Protein AF-A0A0C9LU60-F1 (afdb_monomer)

Mean predicted aligned error: 14.8 Å

Organism: NCBI:txid91626

Sequence (79 aa):
MSNENQDDKFVFNKHSNSPDTQPHQHRCNGHLEDVLEGLSQWPMDVSKPFGLFLSCLKSQPGQEPIRYKFTKQDEDKNQ

Foldseek 3Di:
DDDDDDDPDPPPPPPDPPPDPDDDQDPLNLLVVVLVVLCVDPPRDNPVSVVLSVVQVVDDPPPRDDHDDPDVCVVVPPD

Radius of gyration: 24.8 Å; Cα contacts (8 Å, |Δi|>4): 44; chains: 1; bounding box: 56×45×67 Å

Structure (mmCIF, N/CA/C/O backbone):
data_AF-A0A0C9LU60-F1
#
_entry.id   AF-A0A0C9LU60-F1
#
loop_
_atom_site.group_PDB
_atom_site.id
_atom_site.type_symbol
_atom_site.label_atom_id
_atom_site.label_alt_id
_atom_site.label_comp_id
_atom_site.label_asym_id
_atom_site.label_entity_id
_atom_site.label_seq_id
_atom_site.pdbx_PDB_ins_code
_atom_site.Cartn_x
_atom_site.Cartn_y
_atom_site.Cartn_z
_atom_site.occupancy
_atom_site.B_iso_or_equiv
_atom_site.auth_seq_id
_atom_site.auth_comp_id
_atom_site.auth_asym_id
_atom_site.auth_atom_id
_atom_site.pdbx_PDB_model_num
ATOM 1 N N . MET A 1 1 ? 32.898 -36.348 -49.567 1.00 38.31 1 MET A N 1
ATOM 2 C CA . MET A 1 1 ? 33.004 -34.930 -49.170 1.00 38.31 1 MET A CA 1
ATOM 3 C C . MET A 1 1 ? 32.216 -34.775 -47.886 1.00 38.31 1 MET A C 1
ATOM 5 O O . MET A 1 1 ? 31.001 -34.657 -47.938 1.00 38.31 1 MET A O 1
ATOM 9 N N . SER A 1 2 ? 32.896 -34.909 -46.752 1.00 43.72 2 SER A N 1
ATOM 10 C CA . SER A 1 2 ? 32.330 -34.632 -45.432 1.00 43.72 2 SER A CA 1
ATOM 11 C C . SER A 1 2 ? 32.559 -33.153 -45.168 1.00 43.72 2 SER A C 1
ATOM 13 O O . SER A 1 2 ? 33.710 -32.733 -45.201 1.00 43.72 2 SER A O 1
ATOM 15 N N . ASN A 1 3 ? 31.505 -32.369 -44.964 1.00 45.91 3 ASN A N 1
ATOM 16 C CA . ASN A 1 3 ? 31.652 -31.041 -44.381 1.00 45.91 3 ASN A CA 1
ATOM 17 C C . ASN A 1 3 ? 30.790 -30.982 -43.128 1.00 45.91 3 ASN A C 1
ATOM 19 O O . ASN A 1 3 ? 29.562 -31.014 -43.183 1.00 45.91 3 ASN A O 1
ATOM 23 N N . GLU A 1 4 ? 31.514 -31.011 -42.015 1.00 50.97 4 GLU A N 1
ATOM 24 C CA . GLU A 1 4 ? 31.063 -30.872 -40.645 1.00 50.97 4 GLU A CA 1
ATOM 25 C C . GLU A 1 4 ? 30.475 -29.484 -40.377 1.00 50.97 4 GLU A C 1
ATOM 27 O O . GLU A 1 4 ? 30.897 -28.477 -40.945 1.00 50.97 4 GLU A O 1
ATOM 32 N N . ASN A 1 5 ? 29.488 -29.505 -39.481 1.00 54.88 5 ASN A N 1
ATOM 33 C CA . ASN A 1 5 ? 28.981 -28.425 -38.644 1.00 54.88 5 ASN A CA 1
ATOM 34 C C . ASN A 1 5 ? 29.918 -27.214 -38.517 1.00 54.88 5 ASN A C 1
ATOM 36 O O . ASN A 1 5 ? 31.009 -27.334 -37.971 1.00 54.88 5 ASN A O 1
ATOM 40 N N . GLN A 1 6 ? 29.434 -26.038 -38.919 1.00 52.53 6 GLN A N 1
ATOM 41 C CA . GLN A 1 6 ? 29.970 -24.762 -38.454 1.00 52.53 6 GLN A CA 1
ATOM 42 C C . GLN A 1 6 ? 28.983 -24.143 -37.471 1.00 52.53 6 GLN A C 1
ATOM 44 O O . GLN A 1 6 ? 28.022 -23.482 -37.850 1.00 52.53 6 GLN A O 1
ATOM 49 N N . ASP A 1 7 ? 29.249 -24.453 -36.206 1.00 53.47 7 ASP A N 1
ATOM 50 C CA . ASP A 1 7 ? 29.209 -23.552 -35.058 1.00 53.47 7 ASP A CA 1
ATOM 51 C C . ASP A 1 7 ? 28.269 -22.338 -35.156 1.00 53.47 7 ASP A C 1
ATOM 53 O O . ASP A 1 7 ? 28.693 -21.211 -35.438 1.00 53.47 7 ASP A O 1
ATOM 57 N N . ASP A 1 8 ? 27.010 -22.542 -34.758 1.00 60.78 8 ASP A N 1
ATOM 58 C CA . ASP A 1 8 ? 26.227 -21.507 -34.081 1.00 60.78 8 ASP A CA 1
ATOM 59 C C . ASP A 1 8 ? 26.992 -21.103 -32.815 1.00 60.78 8 ASP A C 1
ATOM 61 O O . ASP A 1 8 ? 26.873 -21.689 -31.736 1.00 60.78 8 ASP A O 1
ATOM 65 N N . LYS A 1 9 ? 27.877 -20.124 -32.988 1.00 55.19 9 LYS A N 1
ATOM 66 C CA . LYS A 1 9 ? 28.740 -19.574 -31.953 1.00 55.19 9 LYS A CA 1
ATOM 67 C C . LYS A 1 9 ? 27.862 -18.913 -30.896 1.00 55.19 9 LYS A C 1
ATOM 69 O O . LYS A 1 9 ? 27.564 -17.723 -30.980 1.00 55.19 9 LYS A O 1
ATOM 74 N N . PHE A 1 10 ? 27.454 -19.681 -29.889 1.00 62.62 10 PHE A N 1
ATOM 75 C CA . PHE A 1 10 ? 26.849 -19.157 -28.672 1.00 62.62 10 PHE A CA 1
ATOM 76 C C . PHE A 1 10 ? 27.787 -18.086 -28.108 1.00 62.62 10 PHE A C 1
ATOM 78 O O . PHE A 1 10 ? 28.868 -18.380 -27.594 1.00 62.62 10 PHE A O 1
ATOM 85 N N . VAL A 1 11 ? 27.408 -16.817 -28.260 1.00 63.88 11 VAL A N 1
ATOM 86 C CA . VAL A 1 11 ? 28.160 -15.687 -27.716 1.00 63.88 11 VAL A CA 1
ATOM 87 C C . VAL A 1 11 ? 28.001 -15.737 -26.198 1.00 63.88 11 VAL A C 1
ATOM 89 O O . VAL A 1 11 ? 27.065 -15.179 -25.634 1.00 63.88 11 VAL A O 1
ATOM 92 N N . PHE A 1 12 ? 28.924 -16.438 -25.538 1.00 60.72 12 PHE A N 1
ATOM 93 C CA . PHE A 1 12 ? 28.928 -16.706 -24.095 1.00 60.72 12 PHE A CA 1
ATOM 94 C C . PHE A 1 12 ? 29.150 -15.452 -23.220 1.00 60.72 12 PHE A C 1
ATOM 96 O O . PHE A 1 12 ? 29.187 -15.546 -22.003 1.00 60.72 12 PHE A O 1
ATOM 103 N N . ASN A 1 13 ? 29.239 -14.258 -23.813 1.00 57.06 13 ASN A N 1
ATOM 104 C CA . ASN A 1 13 ? 29.4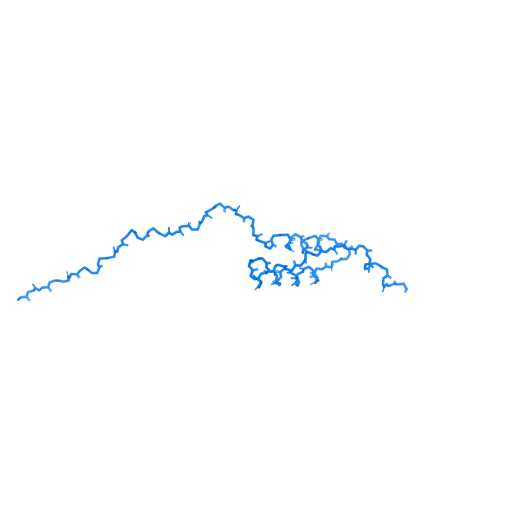51 -12.988 -23.109 1.00 57.06 13 ASN A CA 1
ATOM 105 C C . ASN A 1 13 ? 28.346 -11.960 -23.395 1.00 57.06 13 ASN A C 1
ATOM 107 O O . ASN A 1 13 ? 28.612 -10.768 -23.549 1.00 57.06 13 ASN A O 1
ATOM 111 N N . LYS A 1 14 ? 27.079 -12.384 -23.444 1.00 59.03 14 LYS A N 1
ATOM 112 C CA . LYS A 1 14 ? 26.006 -11.446 -23.095 1.00 59.03 14 LYS A CA 1
ATOM 113 C C . LYS A 1 14 ? 26.094 -11.273 -21.585 1.00 59.03 14 LYS A C 1
ATOM 115 O O . LYS A 1 14 ? 25.623 -12.130 -20.847 1.00 59.03 14 LYS A O 1
ATOM 120 N N . HIS A 1 15 ? 26.749 -10.205 -21.133 1.00 60.28 15 HIS A N 1
ATOM 121 C CA . HIS A 1 15 ? 26.631 -9.766 -19.751 1.00 60.28 15 HIS A CA 1
ATOM 122 C C . HIS A 1 15 ? 25.140 -9.570 -19.493 1.00 60.28 15 HIS A C 1
ATOM 124 O O . HIS A 1 15 ? 24.541 -8.594 -19.947 1.00 60.28 15 HIS A O 1
ATOM 130 N N . SER A 1 16 ? 24.510 -10.550 -18.847 1.00 60.19 16 SER A N 1
ATOM 131 C CA . SER A 1 16 ? 23.236 -10.350 -18.187 1.00 60.19 16 SER A CA 1
ATOM 132 C C . SER A 1 16 ? 23.429 -9.074 -17.381 1.00 60.19 16 SER A C 1
ATOM 134 O O . SER A 1 16 ? 24.386 -8.992 -16.609 1.00 60.19 16 SER A O 1
ATOM 136 N N . ASN A 1 17 ? 22.595 -8.056 -17.593 1.00 62.31 17 ASN A N 1
ATOM 137 C CA . ASN A 1 17 ? 22.424 -7.036 -16.570 1.00 62.31 17 ASN A CA 1
ATOM 138 C C . ASN A 1 17 ? 21.883 -7.803 -15.367 1.00 62.31 17 ASN A C 1
ATOM 140 O O . ASN A 1 17 ? 20.674 -7.998 -15.257 1.00 62.31 17 ASN A O 1
ATOM 144 N N . SER A 1 18 ? 22.783 -8.385 -14.572 1.00 63.53 18 SER A N 1
ATOM 145 C CA . SER A 1 18 ? 22.435 -9.055 -13.337 1.00 63.53 18 SER A CA 1
ATOM 146 C C . SER A 1 18 ? 21.669 -8.000 -12.561 1.00 63.53 18 SER A C 1
ATOM 148 O O . SER A 1 18 ? 22.231 -6.921 -12.343 1.00 63.53 18 SER A O 1
ATOM 150 N N . PRO A 1 19 ? 20.378 -8.229 -12.265 1.00 65.56 19 PRO A N 1
ATOM 151 C CA . PRO A 1 19 ? 19.613 -7.256 -11.515 1.00 65.56 19 PRO A CA 1
ATOM 152 C C . PRO A 1 19 ? 20.404 -6.973 -10.247 1.00 65.56 19 PRO A C 1
ATOM 154 O O . PRO A 1 19 ? 20.934 -7.901 -9.632 1.00 65.56 19 PRO A O 1
ATOM 157 N N . ASP A 1 20 ? 20.561 -5.689 -9.949 1.00 67.44 20 ASP A N 1
ATOM 158 C CA . ASP A 1 20 ? 21.299 -5.222 -8.791 1.00 67.44 20 ASP A CA 1
ATOM 159 C C . ASP A 1 20 ? 20.860 -6.031 -7.565 1.00 67.44 20 ASP A C 1
ATOM 161 O O . ASP A 1 20 ? 19.703 -5.986 -7.152 1.00 67.44 20 ASP A O 1
ATOM 165 N N . THR A 1 21 ? 21.762 -6.866 -7.044 1.00 65.94 21 THR A N 1
ATOM 166 C CA . THR A 1 21 ? 21.478 -7.789 -5.934 1.00 65.94 21 THR A CA 1
ATOM 167 C C . THR A 1 21 ? 21.288 -7.059 -4.610 1.00 65.94 21 THR A C 1
ATOM 169 O O . THR A 1 21 ? 20.994 -7.688 -3.593 1.00 65.94 21 THR A O 1
ATOM 172 N N . GLN A 1 22 ? 21.481 -5.740 -4.595 1.00 73.44 22 GLN A N 1
ATOM 173 C CA . GLN A 1 22 ? 21.235 -4.932 -3.419 1.00 73.44 22 GLN A CA 1
ATOM 174 C C . GLN A 1 22 ? 19.723 -4.810 -3.171 1.00 73.44 22 GLN A C 1
ATOM 176 O O . GLN A 1 22 ? 18.967 -4.465 -4.086 1.00 73.44 22 GLN A O 1
ATOM 181 N N . PRO A 1 23 ? 19.260 -5.079 -1.938 1.00 68.50 23 PRO A N 1
ATOM 182 C CA . PRO A 1 23 ? 17.860 -4.923 -1.582 1.00 68.50 23 PRO A CA 1
ATOM 183 C C . PRO A 1 2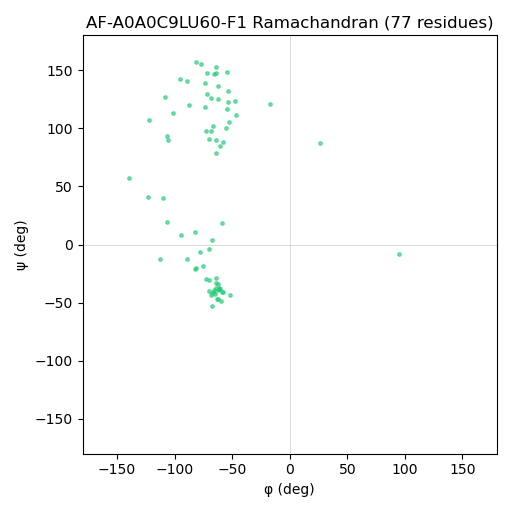3 ? 17.494 -3.438 -1.624 1.00 68.50 23 PRO A C 1
ATOM 185 O O . PRO A 1 23 ? 17.809 -2.674 -0.714 1.00 68.50 23 PRO A O 1
ATOM 188 N N . HIS A 1 24 ? 16.827 -3.025 -2.696 1.00 74.44 24 HIS A N 1
ATOM 189 C CA . HIS A 1 24 ? 16.269 -1.687 -2.816 1.00 74.44 24 HIS A CA 1
ATOM 190 C C . HIS A 1 24 ? 14.856 -1.664 -2.250 1.00 74.44 24 HIS A C 1
ATOM 192 O O . HIS A 1 24 ? 14.072 -2.596 -2.449 1.00 74.44 24 HIS A O 1
ATOM 198 N N . GLN A 1 25 ? 14.514 -0.577 -1.561 1.00 79.50 25 GLN A N 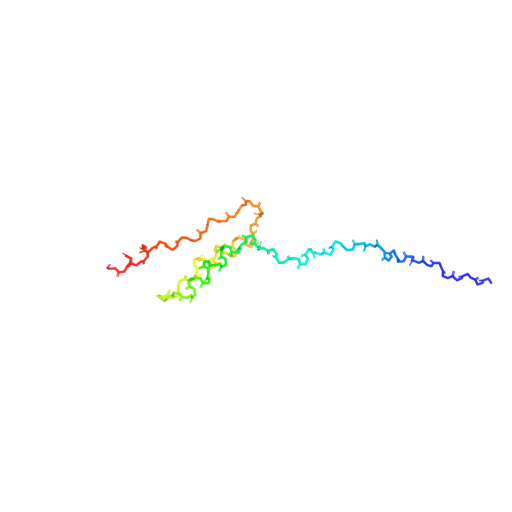1
ATOM 199 C CA . GLN A 1 25 ? 13.142 -0.367 -1.128 1.00 79.50 25 GLN A CA 1
ATOM 200 C C . GLN A 1 25 ? 12.240 -0.250 -2.356 1.00 79.50 25 GLN A C 1
ATOM 202 O O . GLN A 1 25 ? 12.475 0.560 -3.254 1.00 79.50 25 GLN A O 1
ATOM 207 N N . HIS A 1 26 ? 11.204 -1.087 -2.401 1.00 82.50 26 HIS A N 1
ATOM 208 C CA . HIS A 1 26 ? 10.212 -1.016 -3.460 1.00 82.50 26 HIS A CA 1
ATOM 209 C C . HIS A 1 26 ? 9.438 0.304 -3.359 1.00 82.50 26 HIS A C 1
ATOM 211 O O . HIS A 1 26 ? 9.152 0.784 -2.264 1.00 82.50 26 HIS A O 1
ATOM 217 N N . ARG A 1 27 ? 9.034 0.860 -4.502 1.00 80.75 27 ARG A N 1
ATOM 218 C CA . ARG A 1 27 ? 8.275 2.120 -4.581 1.00 80.75 27 ARG A CA 1
ATOM 219 C C . ARG A 1 27 ? 7.029 2.103 -3.680 1.00 80.75 27 ARG A C 1
ATOM 221 O O . ARG A 1 27 ? 6.798 3.000 -2.880 1.00 80.75 27 ARG A O 1
ATOM 228 N N . CYS A 1 28 ? 6.315 0.977 -3.704 1.00 87.56 28 CYS A N 1
ATOM 229 C CA . CYS A 1 28 ? 5.115 0.754 -2.899 1.00 87.56 28 CYS A CA 1
ATOM 230 C C . CYS A 1 28 ? 5.381 0.319 -1.447 1.00 87.56 28 CYS A C 1
ATOM 232 O O . CYS A 1 28 ? 4.436 -0.098 -0.779 1.00 87.56 28 CYS A O 1
ATOM 234 N N . ASN A 1 29 ? 6.622 0.382 -0.944 1.00 88.75 29 ASN A N 1
ATOM 235 C CA . ASN A 1 29 ? 6.945 -0.048 0.422 1.00 88.75 29 ASN A CA 1
ATOM 236 C C . ASN A 1 29 ? 6.142 0.733 1.473 1.00 88.75 29 ASN A C 1
ATOM 238 O O . ASN A 1 29 ? 5.588 0.132 2.383 1.00 88.75 29 ASN A O 1
ATOM 242 N N . GLY A 1 30 ? 5.963 2.045 1.293 1.00 87.56 30 GLY A N 1
ATOM 243 C CA . GLY A 1 30 ? 5.141 2.838 2.213 1.00 87.56 30 GLY A CA 1
ATOM 244 C C . GLY A 1 30 ? 3.678 2.378 2.261 1.00 87.56 30 GLY A C 1
ATOM 245 O O . GLY A 1 30 ? 3.084 2.308 3.327 1.00 87.56 30 GLY A O 1
ATOM 246 N N . HIS A 1 31 ? 3.096 1.994 1.123 1.00 87.19 31 HIS A N 1
ATOM 247 C CA . HIS A 1 31 ? 1.736 1.447 1.106 1.00 87.19 31 HIS A CA 1
ATOM 248 C C . HIS A 1 31 ? 1.649 0.057 1.745 1.00 87.19 31 HIS A C 1
ATOM 250 O O . HIS A 1 31 ? 0.611 -0.293 2.296 1.00 87.19 31 HIS A O 1
ATOM 256 N N . LEU A 1 32 ? 2.720 -0.738 1.670 1.00 88.88 32 LEU A N 1
ATOM 257 C CA . LEU A 1 32 ? 2.791 -2.025 2.359 1.00 88.88 32 LEU A CA 1
ATOM 258 C C . LEU A 1 32 ? 2.842 -1.833 3.880 1.00 88.88 32 LEU A C 1
ATOM 260 O O . LEU A 1 32 ? 2.155 -2.549 4.602 1.00 88.88 32 LEU A O 1
ATOM 264 N N . GLU A 1 33 ? 3.608 -0.851 4.357 1.00 89.69 33 GLU A N 1
ATOM 265 C CA . GLU A 1 33 ? 3.667 -0.486 5.777 1.00 89.69 33 GLU A CA 1
ATOM 266 C C . GLU A 1 33 ? 2.281 -0.105 6.319 1.00 89.69 33 GLU A C 1
ATOM 268 O O . GLU A 1 33 ? 1.911 -0.591 7.382 1.00 89.69 33 GLU A O 1
ATOM 273 N N . ASP A 1 34 ? 1.471 0.644 5.557 1.00 86.44 34 ASP A N 1
ATOM 274 C CA . ASP A 1 34 ? 0.088 0.986 5.948 1.00 86.44 34 ASP A CA 1
ATOM 275 C C . ASP A 1 34 ? -0.804 -0.251 6.128 1.00 86.44 34 ASP A C 1
ATOM 277 O O . ASP A 1 34 ? -1.650 -0.309 7.023 1.00 86.44 34 ASP A O 1
ATOM 281 N N . VAL A 1 35 ? -0.633 -1.255 5.263 1.00 87.62 35 VAL A N 1
ATOM 282 C CA . VAL A 1 35 ? -1.377 -2.520 5.353 1.00 87.62 35 VAL A CA 1
ATOM 283 C C . VAL A 1 35 ? -0.948 -3.303 6.588 1.00 87.62 35 VAL A C 1
ATOM 285 O O . VAL A 1 35 ? -1.794 -3.843 7.298 1.00 87.62 35 VAL A O 1
ATOM 288 N N . LEU A 1 36 ? 0.359 -3.362 6.851 1.00 88.50 36 LEU A N 1
ATOM 289 C CA . LEU A 1 36 ? 0.909 -4.046 8.019 1.00 88.50 36 LEU A CA 1
ATOM 290 C C . LEU A 1 36 ? 0.488 -3.360 9.322 1.00 88.50 36 LEU A C 1
ATOM 292 O O . LEU A 1 36 ? 0.147 -4.044 10.285 1.00 88.50 36 LEU A O 1
ATOM 296 N N . GLU A 1 37 ? 0.446 -2.028 9.341 1.00 85.88 37 GLU A N 1
ATOM 297 C CA . GLU A 1 37 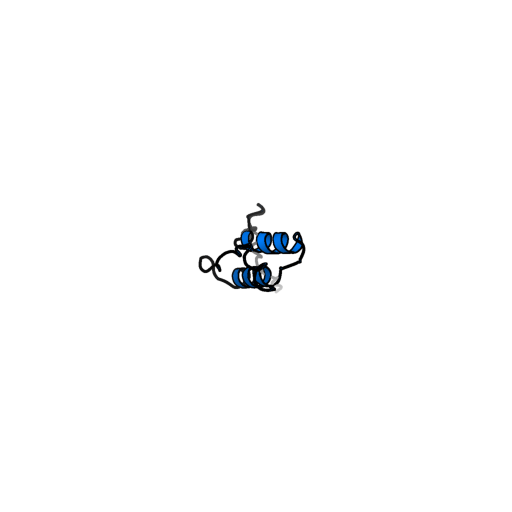? -0.047 -1.262 10.483 1.00 85.88 37 GLU A CA 1
ATOM 298 C C . GLU A 1 37 ? -1.525 -1.572 10.754 1.00 85.88 37 GLU A C 1
ATOM 300 O O . GLU A 1 37 ? -1.873 -1.918 11.885 1.00 85.88 37 GLU A O 1
ATOM 305 N N . GLY A 1 38 ? -2.373 -1.577 9.719 1.00 83.50 38 GLY A N 1
ATOM 306 C CA . GLY A 1 38 ? -3.787 -1.942 9.856 1.00 83.50 38 GLY A CA 1
ATOM 307 C C . GLY A 1 38 ? -4.024 -3.398 10.275 1.00 83.50 38 GLY A C 1
ATOM 308 O O . GLY A 1 38 ? -5.008 -3.683 10.952 1.00 83.50 38 GLY A O 1
ATOM 309 N N . LEU A 1 39 ? -3.118 -4.321 9.924 1.00 85.50 39 LEU A N 1
ATOM 310 C CA . LEU A 1 39 ? -3.150 -5.712 10.403 1.00 85.50 39 LEU A CA 1
ATOM 311 C C . LEU A 1 39 ? -2.737 -5.823 11.877 1.00 85.50 39 LEU A C 1
ATOM 313 O O . LEU A 1 39 ? -3.172 -6.741 12.569 1.00 85.50 39 LEU A O 1
ATOM 317 N N . SER A 1 40 ? -1.875 -4.917 12.346 1.00 85.56 40 SER A N 1
ATOM 318 C CA . SER A 1 40 ? -1.375 -4.901 13.725 1.00 85.56 40 SER A CA 1
ATOM 319 C C . SER A 1 40 ? -2.330 -4.231 14.719 1.00 85.56 40 SER A C 1
ATOM 321 O O . SER A 1 40 ? -2.236 -4.486 15.920 1.00 85.56 40 SER A O 1
ATOM 323 N N . GLN A 1 41 ? -3.243 -3.383 14.237 1.00 79.56 41 GLN A N 1
ATOM 324 C CA . GLN A 1 41 ? -4.206 -2.654 15.060 1.00 79.56 41 GLN A CA 1
ATOM 325 C C . GLN A 1 41 ? -5.546 -3.398 15.131 1.00 79.56 41 GLN A C 1
ATOM 327 O O . GLN A 1 41 ? -6.002 -4.008 14.165 1.00 79.56 41 GLN A O 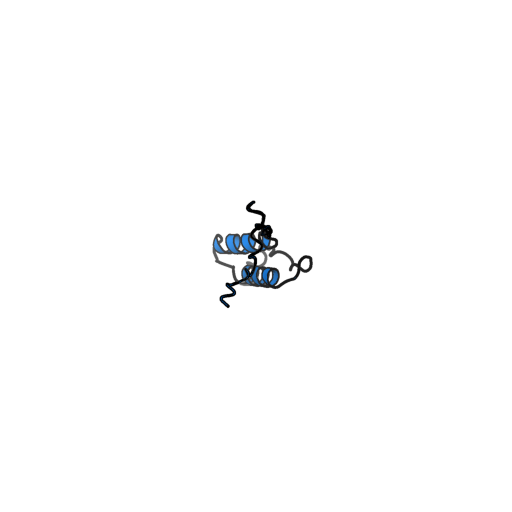1
ATOM 332 N N . TRP A 1 42 ? -6.180 -3.362 16.307 1.00 66.88 42 TRP A N 1
ATOM 333 C CA . TRP A 1 42 ? -7.525 -3.893 16.521 1.00 66.88 42 TRP A CA 1
ATOM 334 C C . TRP A 1 42 ? -8.494 -2.718 16.696 1.00 66.88 42 TRP A C 1
ATOM 336 O O . TRP A 1 42 ? -8.236 -1.881 17.564 1.00 66.88 42 TRP A O 1
ATOM 346 N N . PRO A 1 43 ? -9.597 -2.631 15.935 1.00 76.88 43 PRO A N 1
ATOM 347 C CA . PRO A 1 43 ? -10.074 -3.571 14.915 1.00 76.88 43 PRO A CA 1
ATOM 348 C C . PRO A 1 43 ? -9.222 -3.561 13.631 1.00 76.88 43 PRO A C 1
ATOM 350 O O . PRO A 1 43 ? -8.703 -2.523 13.236 1.00 76.88 43 PRO A O 1
ATOM 353 N N . MET A 1 44 ? -9.109 -4.719 12.967 1.00 76.94 44 MET A N 1
ATOM 354 C CA . MET A 1 44 ? -8.334 -4.857 11.725 1.00 76.94 44 MET A CA 1
ATOM 355 C C . MET A 1 44 ? -9.005 -4.097 10.570 1.00 76.94 44 MET A C 1
ATOM 357 O O . MET A 1 44 ? -9.907 -4.633 9.921 1.00 76.94 44 MET A O 1
ATOM 361 N N . ASP A 1 45 ? -8.552 -2.875 10.280 1.00 74.75 45 ASP A N 1
ATOM 362 C CA . ASP A 1 45 ? -8.945 -2.124 9.079 1.00 74.75 45 ASP A CA 1
ATOM 363 C C . ASP A 1 45 ? -7.811 -2.100 8.050 1.00 74.75 45 ASP A C 1
ATOM 365 O O . ASP A 1 45 ? -6.943 -1.228 8.027 1.00 74.75 45 ASP A O 1
ATOM 369 N N . VAL A 1 46 ? -7.826 -3.111 7.184 1.00 83.06 46 VAL A N 1
ATOM 370 C CA . VAL A 1 46 ? -6.793 -3.339 6.160 1.00 83.06 46 VAL A CA 1
ATOM 371 C C . VAL A 1 46 ? -7.313 -3.139 4.745 1.00 83.06 46 VAL A C 1
ATOM 373 O O . VAL A 1 46 ? -6.540 -3.046 3.795 1.00 83.06 46 VAL A O 1
ATOM 376 N N . SER A 1 47 ? -8.631 -3.050 4.589 1.00 84.19 47 SER A N 1
ATOM 377 C CA . SER A 1 47 ? -9.309 -3.052 3.292 1.00 84.19 47 SER A CA 1
ATOM 378 C C . SER A 1 47 ? -8.916 -1.834 2.454 1.00 84.19 47 SER A C 1
ATOM 380 O O . SER A 1 47 ? -8.570 -1.955 1.276 1.00 84.19 47 SER A O 1
ATOM 382 N N . LYS A 1 48 ? -8.935 -0.651 3.081 1.00 83.69 48 LYS A N 1
ATOM 383 C CA . LYS A 1 48 ? -8.567 0.623 2.452 1.00 83.69 48 LYS A CA 1
ATOM 384 C C . LYS A 1 48 ? -7.070 0.698 2.105 1.00 83.69 48 LYS A C 1
ATOM 386 O O . LYS A 1 48 ? -6.772 0.950 0.932 1.00 83.69 48 LYS A O 1
ATOM 391 N N . PRO A 1 49 ? -6.120 0.457 3.034 1.00 87.12 49 PRO A N 1
ATOM 392 C CA . PRO A 1 49 ? -4.697 0.505 2.696 1.00 87.12 49 PRO A CA 1
ATOM 393 C C . PRO A 1 49 ? -4.299 -0.578 1.683 1.00 87.12 49 PRO A C 1
ATOM 395 O O . PRO A 1 49 ? -3.483 -0.312 0.800 1.00 87.12 49 PRO A O 1
ATOM 398 N N . PHE A 1 50 ? -4.932 -1.758 1.711 1.00 88.50 50 PHE A N 1
ATOM 399 C CA . PHE A 1 50 ? -4.645 -2.829 0.751 1.00 88.50 50 PHE A CA 1
ATOM 400 C C . PHE A 1 50 ? -5.044 -2.452 -0.681 1.00 88.50 50 PHE A C 1
ATOM 402 O O . PHE A 1 50 ? -4.284 -2.682 -1.624 1.00 88.50 50 PHE A O 1
ATOM 409 N N . GLY A 1 51 ? -6.196 -1.797 -0.858 1.00 89.06 51 GLY A N 1
ATOM 410 C CA . GLY A 1 51 ? -6.608 -1.273 -2.163 1.00 89.06 51 GLY A CA 1
ATOM 411 C C . GLY A 1 51 ? -5.640 -0.222 -2.723 1.00 89.06 51 GLY A C 1
ATOM 412 O O . GLY A 1 51 ? -5.358 -0.213 -3.926 1.00 89.06 51 GLY A O 1
ATOM 413 N N . LEU A 1 52 ? -5.080 0.632 -1.859 1.00 88.44 52 LEU A N 1
ATOM 414 C CA . LEU A 1 52 ? -4.069 1.623 -2.244 1.00 88.44 52 LEU A CA 1
ATOM 415 C C . LEU A 1 52 ? -2.734 0.966 -2.603 1.00 88.44 52 LEU A C 1
ATOM 417 O O . LEU A 1 52 ? -2.131 1.338 -3.609 1.00 88.44 52 LEU A O 1
ATOM 421 N N . PHE A 1 53 ? -2.314 -0.056 -1.854 1.00 89.38 53 PHE A N 1
ATOM 422 C CA . PHE A 1 53 ? -1.123 -0.846 -2.168 1.00 89.38 53 PHE A CA 1
ATOM 423 C C . PHE A 1 53 ? -1.226 -1.517 -3.543 1.00 89.38 53 PHE A C 1
ATOM 425 O O . PHE A 1 53 ? -0.333 -1.359 -4.375 1.00 89.38 53 PHE A O 1
ATOM 432 N N . LEU A 1 54 ? -2.346 -2.185 -3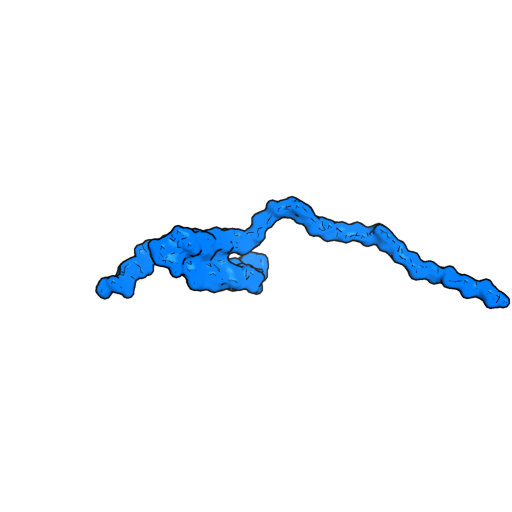.837 1.00 89.00 54 LEU A N 1
ATOM 433 C CA . LEU A 1 54 ? -2.586 -2.775 -5.159 1.00 89.00 54 LEU A CA 1
ATOM 434 C C . LEU A 1 54 ? -2.637 -1.718 -6.269 1.00 89.00 54 LEU A C 1
ATOM 436 O O . LEU A 1 54 ? -2.115 -1.934 -7.364 1.00 89.00 54 LEU A O 1
ATOM 440 N N . SER A 1 55 ? -3.237 -0.560 -5.991 1.00 87.81 55 SER A N 1
ATOM 441 C CA . SER A 1 55 ? -3.273 0.555 -6.942 1.00 87.81 55 SER A CA 1
ATOM 442 C C . SER A 1 55 ? -1.874 1.103 -7.227 1.00 87.81 55 SER A C 1
ATOM 444 O O . SER A 1 55 ? -1.577 1.403 -8.380 1.00 87.81 55 SER A O 1
ATOM 446 N N . CYS A 1 56 ? -0.998 1.157 -6.218 1.00 88.06 56 CYS A N 1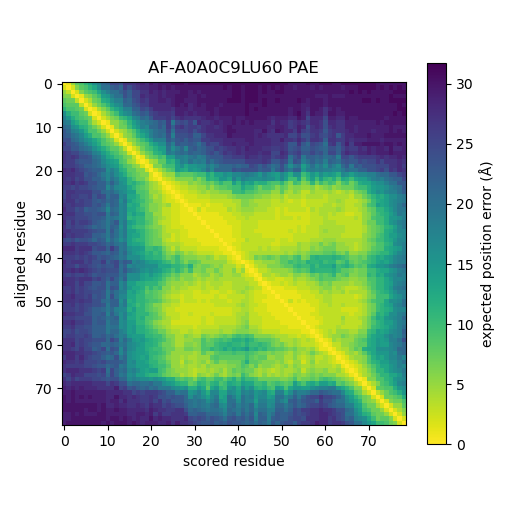
ATOM 447 C CA . CYS A 1 56 ? 0.410 1.513 -6.384 1.00 88.06 56 CYS A CA 1
ATOM 448 C C . CYS A 1 56 ? 1.173 0.477 -7.219 1.00 88.06 56 CYS A C 1
ATOM 450 O O . CYS A 1 56 ? 1.948 0.848 -8.099 1.00 88.06 56 CYS A O 1
ATOM 452 N N . LEU A 1 57 ? 0.934 -0.820 -6.990 1.00 87.69 57 LEU A N 1
AT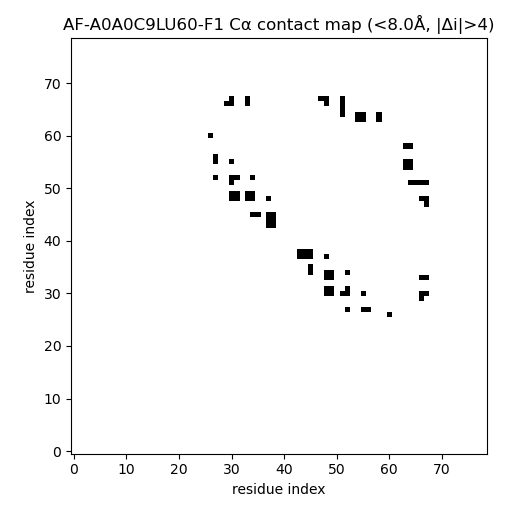OM 453 C CA . LEU A 1 57 ? 1.558 -1.885 -7.784 1.00 87.69 57 LEU A CA 1
ATOM 454 C C . LEU A 1 57 ? 1.155 -1.808 -9.261 1.00 87.69 57 LEU A C 1
ATOM 456 O O . LEU A 1 57 ? 1.962 -2.108 -10.138 1.00 87.69 57 LEU A O 1
ATOM 460 N N . LYS A 1 58 ? -0.083 -1.387 -9.540 1.00 88.75 58 LYS A N 1
ATOM 461 C CA . LYS A 1 58 ? -0.585 -1.207 -10.906 1.00 88.75 58 LYS A CA 1
ATOM 462 C C . LYS A 1 58 ? -0.155 0.127 -11.540 1.00 88.75 58 LYS A C 1
ATOM 464 O O . LYS A 1 58 ? -0.222 0.255 -12.762 1.00 88.75 58 LYS A O 1
ATOM 469 N N . SER A 1 59 ? 0.228 1.133 -10.750 1.00 86.12 59 SER A N 1
ATOM 470 C CA . SER A 1 59 ? 0.530 2.474 -11.257 1.00 86.12 59 SER A CA 1
ATOM 471 C C . SER A 1 59 ? 1.940 2.589 -11.845 1.00 86.12 59 SER A C 1
ATOM 473 O O . SER A 1 59 ? 2.862 1.831 -11.526 1.00 86.12 59 SER A O 1
ATOM 475 N N . GLN A 1 60 ? 2.118 3.571 -12.729 1.00 82.75 60 GLN A N 1
ATOM 476 C CA . GLN A 1 60 ? 3.427 3.901 -13.285 1.00 82.75 60 GLN A CA 1
ATOM 477 C C . GLN A 1 60 ? 4.2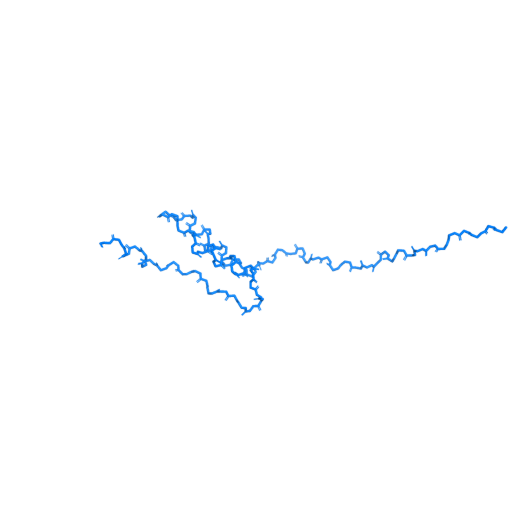72 4.703 -12.278 1.00 82.75 60 GLN A C 1
ATOM 479 O O . GLN A 1 60 ? 3.714 5.376 -11.404 1.00 82.75 60 GLN A O 1
ATOM 484 N N . PRO A 1 61 ? 5.613 4.665 -12.394 1.00 79.44 61 PRO A N 1
ATOM 485 C CA . PRO A 1 61 ? 6.491 5.493 -11.571 1.00 79.44 61 PRO A CA 1
ATOM 486 C C . PRO A 1 61 ? 6.100 6.976 -11.673 1.00 79.44 61 PRO A C 1
ATOM 488 O O . PRO A 1 61 ? 6.044 7.523 -12.771 1.00 79.44 61 PRO A O 1
ATOM 491 N N . GLY A 1 62 ? 5.803 7.615 -10.538 1.00 78.00 62 GLY A N 1
ATOM 492 C CA . GLY A 1 62 ? 5.396 9.027 -10.468 1.00 78.00 62 GLY A CA 1
ATOM 493 C C . GLY A 1 62 ? 3.884 9.287 -10.457 1.00 78.00 62 GLY A C 1
ATOM 494 O O . GLY A 1 62 ? 3.476 10.413 -10.197 1.00 78.00 62 GLY A O 1
ATOM 495 N N . GLN A 1 63 ? 3.045 8.269 -10.675 1.00 81.19 63 GLN A N 1
ATOM 496 C CA . GLN A 1 63 ? 1.579 8.355 -10.543 1.00 81.19 63 GLN A CA 1
ATOM 497 C C . GLN A 1 63 ? 1.087 7.552 -9.335 1.00 81.19 63 GLN A C 1
ATOM 499 O O . GLN A 1 63 ? 0.107 6.809 -9.404 1.00 81.19 63 GLN A O 1
ATOM 504 N N . GLU A 1 64 ? 1.827 7.612 -8.234 1.00 80.50 64 GLU A N 1
ATOM 505 C CA . GLU A 1 64 ? 1.500 6.821 -7.056 1.00 80.50 64 GLU A CA 1
ATOM 506 C C . GLU A 1 64 ? 0.282 7.389 -6.326 1.00 80.50 64 GLU A C 1
ATOM 508 O O . GLU A 1 64 ? 0.144 8.612 -6.209 1.00 80.50 64 GLU A O 1
ATOM 513 N N . PRO A 1 65 ? -0.625 6.519 -5.852 1.00 81.00 65 PRO A N 1
ATOM 514 C CA . PRO A 1 65 ? -1.754 6.960 -5.056 1.00 81.00 65 PRO A CA 1
ATOM 515 C C . PRO A 1 65 ? -1.268 7.576 -3.740 1.00 81.00 65 PRO A C 1
ATOM 517 O O . PRO A 1 65 ? -0.214 7.234 -3.210 1.00 81.00 65 PRO A O 1
ATOM 520 N N . ILE A 1 66 ? -2.057 8.494 -3.188 1.00 82.75 66 ILE A N 1
ATOM 521 C CA . ILE A 1 66 ? -1.746 9.111 -1.896 1.00 82.75 66 ILE A CA 1
ATOM 522 C C . ILE A 1 66 ? -1.733 8.013 -0.817 1.00 82.75 66 ILE A C 1
ATOM 524 O O . ILE A 1 66 ? -2.607 7.143 -0.801 1.00 82.75 66 ILE A O 1
ATOM 528 N N . ARG A 1 67 ? -0.729 8.044 0.071 1.00 80.56 67 ARG A N 1
ATOM 529 C CA . ARG A 1 67 ? -0.586 7.112 1.207 1.00 80.56 67 ARG A CA 1
ATOM 530 C C . ARG A 1 67 ? -1.839 7.102 2.081 1.00 80.56 67 ARG A C 1
ATOM 532 O O . ARG A 1 67 ? -2.512 8.130 2.221 1.00 80.56 67 ARG A O 1
ATOM 539 N N . TYR A 1 68 ? -2.131 5.948 2.678 1.00 77.94 68 TYR A N 1
ATOM 540 C CA . TYR A 1 68 ? -3.252 5.845 3.599 1.00 77.94 68 TYR A CA 1
ATOM 541 C C . TYR A 1 68 ? -2.916 6.657 4.849 1.00 77.94 68 TYR A C 1
ATOM 543 O O . TYR A 1 68 ? -1.854 6.496 5.440 1.00 77.94 68 TYR A O 1
ATOM 551 N N . LYS A 1 69 ? -3.795 7.578 5.238 1.00 74.25 69 LYS A N 1
ATOM 552 C CA . LYS A 1 69 ? -3.678 8.259 6.526 1.00 74.25 69 LYS A CA 1
ATOM 553 C C . LYS A 1 69 ? -4.675 7.599 7.457 1.00 74.25 69 LYS A C 1
ATOM 555 O O . LYS A 1 69 ? -5.874 7.760 7.244 1.00 74.25 69 LYS A O 1
ATOM 560 N N . PHE A 1 70 ? -4.190 6.911 8.489 1.00 62.31 70 PHE A N 1
ATOM 561 C CA . PHE A 1 70 ? -5.002 6.551 9.651 1.00 62.31 70 PHE A CA 1
ATOM 562 C C . PHE A 1 70 ? -5.436 7.843 10.361 1.00 62.31 70 PHE A C 1
ATOM 564 O O . PHE A 1 70 ? -4.845 8.298 11.338 1.00 62.31 70 PHE A O 1
ATOM 571 N N . THR A 1 71 ? -6.455 8.514 9.832 1.00 54.75 71 THR A N 1
ATOM 572 C CA . THR A 1 71 ? -7.181 9.523 10.591 1.00 54.75 71 THR A CA 1
ATOM 573 C C . THR A 1 71 ? -8.039 8.766 11.589 1.00 54.75 71 THR A C 1
ATOM 575 O O . THR A 1 71 ? -8.934 8.033 11.181 1.00 54.75 71 THR A O 1
ATOM 578 N N . LYS A 1 72 ? -7.813 8.976 12.890 1.00 53.81 72 LYS A N 1
ATOM 579 C CA . LYS A 1 72 ? -8.657 8.496 14.007 1.00 53.81 72 LYS A CA 1
ATOM 580 C C . LYS A 1 72 ? -10.124 8.988 13.954 1.00 53.81 72 LYS A C 1
ATOM 582 O O . LYS A 1 72 ? -10.800 9.030 14.967 1.00 53.81 72 LYS A O 1
ATOM 587 N N . GLN A 1 73 ? -10.602 9.445 12.799 1.00 47.62 73 GLN A N 1
ATOM 588 C CA . GLN A 1 73 ? -11.937 9.992 12.577 1.00 47.62 73 GLN A CA 1
ATOM 589 C C . GLN A 1 73 ? -12.965 8.922 12.189 1.00 47.62 73 GLN A C 1
ATOM 591 O O . GLN A 1 73 ? -14.156 9.206 12.228 1.00 47.62 73 GLN A O 1
ATOM 596 N N . ASP A 1 74 ? -12.543 7.700 11.848 1.00 51.19 74 ASP A N 1
ATOM 597 C CA . ASP A 1 74 ? -13.480 6.603 11.561 1.00 51.19 74 ASP A CA 1
ATOM 598 C C . ASP A 1 74 ? -14.079 5.967 12.848 1.00 51.19 74 ASP A C 1
ATOM 600 O O . ASP A 1 74 ? -15.013 5.176 12.740 1.00 51.19 74 ASP A O 1
ATOM 604 N N . GLU A 1 75 ? -13.632 6.348 14.059 1.00 52.59 75 GLU A N 1
ATOM 605 C CA . GLU A 1 75 ? -14.304 5.985 15.331 1.00 52.59 75 GLU A CA 1
ATOM 606 C C . GLU A 1 75 ? -15.597 6.784 15.593 1.00 52.59 75 GLU A C 1
ATOM 608 O O . GLU A 1 75 ? -16.437 6.345 16.372 1.00 52.59 75 GLU A O 1
ATOM 613 N N . ASP A 1 76 ? -15.811 7.922 14.924 1.00 47.31 76 ASP A N 1
ATOM 614 C CA . ASP A 1 76 ? -16.928 8.838 15.228 1.00 47.31 76 ASP A CA 1
ATOM 615 C C . ASP A 1 76 ? -18.179 8.596 14.356 1.00 47.31 76 ASP A C 1
ATOM 617 O O . ASP A 1 76 ? -19.125 9.377 14.357 1.00 47.31 76 ASP A O 1
ATOM 621 N N . LYS A 1 77 ? -18.205 7.513 13.564 1.00 49.06 77 LYS A N 1
ATOM 622 C CA . LYS A 1 77 ? -19.330 7.187 12.662 1.00 49.06 77 LYS A CA 1
ATOM 623 C C . LYS A 1 77 ? -20.206 6.023 13.126 1.00 49.06 77 LYS A C 1
ATOM 625 O O . LYS A 1 77 ? -20.926 5.437 12.318 1.00 49.06 77 LYS A O 1
ATOM 630 N N . ASN A 1 78 ? -20.150 5.694 14.414 1.00 46.12 78 ASN A N 1
ATOM 631 C CA . ASN A 1 78 ? -21.068 4.756 15.058 1.00 46.12 78 ASN A CA 1
ATOM 632 C C . ASN A 1 78 ? -21.459 5.260 16.459 1.00 46.12 78 ASN A C 1
ATOM 634 O O . ASN A 1 78 ? -21.204 4.602 17.466 1.00 46.12 78 ASN A O 1
ATOM 638 N N . GLN A 1 79 ? -22.020 6.472 16.502 1.00 39.59 79 GLN A N 1
ATOM 639 C CA . GLN A 1 79 ? -22.762 7.003 17.645 1.00 39.59 79 GLN A CA 1
ATOM 640 C C . GLN A 1 79 ? -24.230 7.172 17.250 1.00 39.59 79 GLN A C 1
ATOM 642 O O . GLN A 1 79 ? -24.477 7.580 16.089 1.00 39.59 79 GLN A O 1
#

Secondary structure (DSSP, 8-state):
-----------TT--------S-PPPTTHHHHHHHHHHHHSSS---HHHHHHHHHHHHSPTT-PPPPP---TTGGGG--

pLDDT: mean 72.08, std 15.12, range [38.31, 89.69]

Solvent-accessible surface area (backbone atoms only — not comparable to full-atom values): 5309 Å² total; per-residue (Å²): 139,87,81,79,86,81,74,87,72,75,72,88,75,70,75,68,82,68,71,76,86,66,91,68,85,55,90,50,47,67,30,48,50,44,25,52,51,18,66,72,37,88,78,69,61,33,68,68,26,44,54,45,28,53,48,31,72,72,37,56,95,91,59,62,64,81,74,73,73,91,61,85,63,76,74,72,79,78,124